Protein 2VQC (pdb70)

Organism: Sulfolobus spindle-shape virus 1 (NCBI:txid244589)

Fo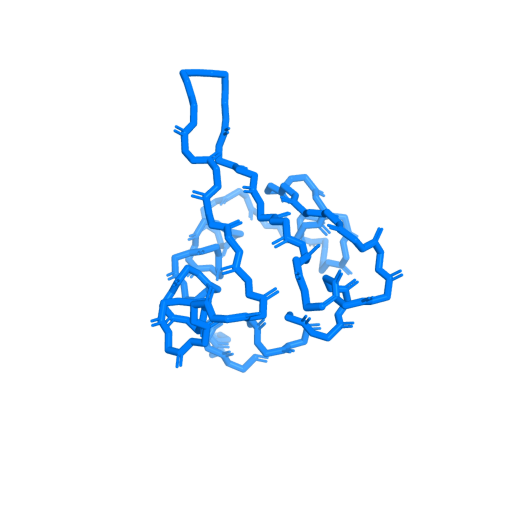ldseek 3Di:
DDDLLVLVVLVVCVVVFKDFLVNQCVVPVDDSVSSVSNVVNVVVVCVVPVCAWDFDDDPVGTMIGGND

Sequence (68 aa):
TLNSYKAEIYKILEKKGELTLEDILAQFEISVPSAYNIQRALKAICERHPDECEVQYKNRKTTFKWIK

Radius of gyration: 11.07 Å; Cα contacts (8 Å, |Δi|>4): 83; chains: 1; bounding box: 19×30×24 Å

B-factor: mean 26.03, std 7.3, range [17.36, 65.43]

CATH classification: 1.10.10.1470

Secondary structure (DSSP, 8-state):
---S------HHHHHHSEE-HHHHHHHH---HHHHHHHHHHHHHHHHH-TTTEEEEE-SS-EEEEE--

InterPro domains:
  IPR018601 Sulfolobus spindle-shape virus 1 F-112 protein-like [PF09645] (3-112)
  IPR036390 Winged helix DNA-binding domain superfamily [SSF46785] (5-73)
  IPR044877 Sulfolobus spindle-shape virus 1 F-112 protein-like superfamily [G3DSA:1.10.10.1470] (1-73)

Structure (mmCIF, N/CA/C/O backbone):
data_2VQC
#
_entry.id   2VQC
#
_cell.length_a   87.716
_cell.length_b   87.716
_cell.length_c   34.491
_cell.angle_alpha   90.00
_cell.angle_beta   90.00
_cell.angle_gamma   120.00
#
_symmetry.space_group_name_H-M   'H 3'
#
loop_
_entity.id
_entity.type
_entity.pdbx_description
1 polymer 'HYPOTHETICAL 13.2 KDA PROTEIN'
2 water water
#
loop_
_atom_site.group_PDB
_atom_site.id
_atom_site.type_symbol
_atom_site.label_atom_id
_atom_site.label_alt_id
_atom_site.label_comp_id
_atom_site.label_asym_id
_atom_site.label_entity_id
_atom_site.label_seq_id
_atom_site.pdbx_PDB_ins_code
_atom_site.Cartn_x
_atom_site.Cartn_y
_atom_site.Cartn_z
_atom_site.occupancy
_atom_site.B_iso_or_equiv
_atom_site.auth_seq_id
_atom_site.auth_comp_id
_atom_site.auth_asym_id
_atom_site.auth_atom_id
_atom_site.pdbx_PDB_model_num
ATOM 1 N N . THR A 1 10 ? 2.431 19.617 6.520 1.00 24.37 4 THR A N 1
ATOM 2 C CA . THR A 1 10 ? 1.823 20.985 6.570 1.00 24.36 4 THR A CA 1
ATOM 3 C C . THR A 1 10 ? 2.219 21.714 7.845 1.00 24.34 4 THR A C 1
ATOM 4 O O . THR A 1 10 ? 1.996 21.210 8.947 1.00 24.63 4 THR A O 1
ATOM 8 N N . LEU A 1 11 ? 2.801 22.899 7.693 1.00 24.18 5 LEU A N 1
ATOM 9 C CA . LEU A 1 11 ? 3.220 23.701 8.837 1.00 24.16 5 LEU A CA 1
ATOM 10 C C . LEU A 1 11 ? 2.520 25.056 8.855 1.00 24.14 5 LEU A C 1
ATOM 11 O O . LEU A 1 11 ? 2.329 25.689 7.813 1.00 24.08 5 LEU A O 1
ATOM 16 N N . ASN A 1 12 ? 2.133 25.487 10.051 1.00 23.95 6 ASN A N 1
ATOM 17 C CA . ASN A 1 12 ? 1.442 26.749 10.229 1.00 23.93 6 ASN A CA 1
ATOM 18 C C . ASN A 1 12 ? 2.405 27.922 10.029 1.00 23.89 6 ASN A C 1
ATOM 19 O O . ASN A 1 12 ? 3.259 28.176 10.874 1.00 24.06 6 ASN A O 1
ATOM 24 N N . SER A 1 13 ? 2.265 28.626 8.905 1.00 23.79 7 SER A N 1
ATOM 25 C CA . SER A 1 13 ? 3.154 29.746 8.562 1.00 23.62 7 SER A CA 1
ATOM 26 C C . SER A 1 13 ? 3.191 30.821 9.640 1.00 23.38 7 SER A C 1
ATOM 27 O O . SER A 1 13 ? 4.241 31.429 9.885 1.00 23.21 7 SER A O 1
ATOM 30 N N . TYR A 1 14 ? 2.045 31.054 10.276 1.00 23.05 8 TYR A N 1
ATOM 31 C CA . TYR A 1 14 ? 1.941 32.067 11.317 1.00 22.97 8 TYR A CA 1
ATOM 32 C C . TYR A 1 14 ? 2.732 31.690 12.569 1.00 22.61 8 TYR A C 1
ATOM 33 O O . TYR A 1 14 ? 3.464 32.521 13.105 1.00 22.24 8 TYR A O 1
ATOM 42 N N . LYS A 1 15 ? 2.581 30.449 13.030 1.00 22.44 9 LYS A N 1
ATOM 43 C CA . LYS A 1 15 ? 3.354 29.955 14.175 1.00 22.65 9 LYS A CA 1
ATOM 44 C C . LYS A 1 15 ? 4.863 30.036 13.923 1.00 22.72 9 LYS A C 1
ATOM 45 O O . LYS A 1 15 ? 5.633 30.348 14.837 1.00 22.67 9 LYS A O 1
ATOM 59 N N . ALA A 1 17 ? 6.296 32.193 11.869 1.00 22.15 11 ALA A N 1
ATOM 60 C CA . ALA A 1 17 ? 6.613 33.618 11.817 1.00 21.98 11 ALA A CA 1
ATOM 61 C C . ALA A 1 17 ? 6.769 34.210 13.211 1.00 21.85 11 ALA A C 1
ATOM 62 O O . ALA A 1 17 ? 7.592 35.104 13.410 1.00 21.95 11 ALA A O 1
ATOM 64 N N . GLU A 1 18 ? 5.981 33.715 14.168 1.00 21.61 12 GLU A N 1
ATOM 65 C CA . GLU A 1 18 ? 6.113 34.123 15.573 1.00 21.47 12 GLU A CA 1
ATOM 66 C C . GLU A 1 18 ? 7.497 33.766 16.106 1.00 21.04 12 GLU A C 1
ATOM 67 O O . GLU A 1 18 ? 8.084 34.523 16.877 1.00 20.81 12 GLU A O 1
ATOM 73 N N . ILE A 1 19 ? 8.019 32.615 15.688 1.00 20.76 13 ILE A N 1
ATOM 74 C CA . ILE A 1 19 ? 9.375 32.212 16.075 1.00 20.53 13 ILE A CA 1
A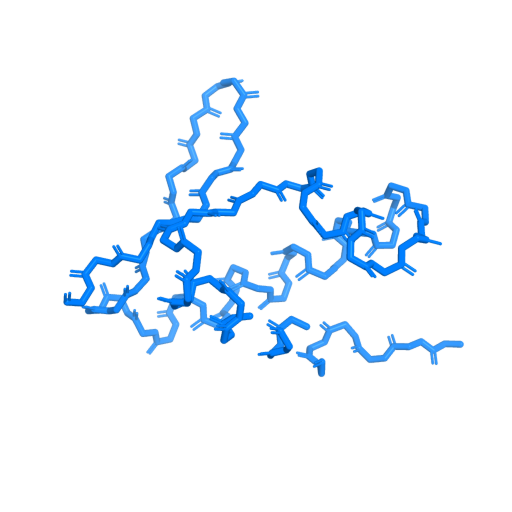TOM 75 C C . ILE A 1 19 ? 10.373 33.222 15.510 1.00 20.25 13 ILE A C 1
ATOM 76 O O . ILE A 1 19 ? 11.255 33.698 16.227 1.00 20.17 13 ILE A O 1
ATOM 89 N N . TYR A 1 21 ? 9.806 36.293 14.670 1.00 20.04 15 TYR A N 1
ATOM 90 C CA . TYR A 1 21 ? 9.587 37.632 15.215 1.00 19.96 15 TYR A CA 1
ATOM 91 C C . TYR A 1 21 ? 10.419 37.869 16.476 1.00 19.99 15 TYR A C 1
ATOM 92 O O . TYR A 1 21 ? 10.990 38.950 16.654 1.00 20.04 15 TYR A O 1
ATOM 101 N N . LYS A 1 22 ? 10.499 36.869 17.347 1.00 19.78 16 LYS A N 1
ATOM 102 C CA . LYS A 1 22 ? 11.344 37.007 18.527 1.00 20.14 16 LYS A CA 1
ATOM 103 C C . LYS A 1 22 ? 12.835 36.843 18.218 1.00 19.89 16 LYS A C 1
ATOM 104 O O . LYS A 1 22 ? 13.674 37.377 18.940 1.00 19.96 16 LYS A O 1
ATOM 110 N N . ILE A 1 23 ? 13.162 36.143 17.135 1.00 19.92 17 ILE A N 1
ATOM 111 C CA . ILE A 1 23 ? 14.536 36.133 16.626 1.00 20.04 17 ILE A CA 1
ATOM 112 C C . ILE A 1 23 ? 14.919 37.520 16.070 1.00 20.17 17 ILE A C 1
ATOM 113 O O . ILE A 1 23 ? 16.074 37.946 16.184 1.00 20.15 17 ILE A O 1
ATOM 118 N N . LEU A 1 24 ? 13.941 38.221 15.495 1.00 20.29 18 LEU A N 1
ATOM 119 C CA . LEU A 1 24 ? 14.131 39.585 14.990 1.00 20.38 18 LEU A CA 1
ATOM 120 C C . LEU A 1 24 ? 14.518 40.551 16.116 1.00 20.50 18 LEU A C 1
ATOM 121 O O . LEU A 1 24 ? 15.384 41.415 15.945 1.00 20.52 18 LEU A O 1
ATOM 126 N N . GLU A 1 25 ? 13.845 40.406 17.255 1.00 20.67 19 GLU A N 1
ATOM 127 C CA . GLU A 1 25 ? 14.087 41.233 18.437 1.00 20.72 19 GLU A CA 1
ATOM 128 C C . GLU A 1 25 ? 15.505 41.036 18.969 1.00 20.81 19 GLU A C 1
ATOM 129 O O . GLU A 1 25 ? 16.146 41.995 19.405 1.00 21.14 19 GLU A O 1
ATOM 135 N N . LYS A 1 26 ? 15.983 39.793 18.932 1.00 20.80 20 LYS A N 1
ATOM 136 C CA . LYS A 1 26 ? 17.342 39.462 19.359 1.00 20.86 20 LYS A CA 1
ATOM 137 C C . LYS A 1 26 ? 18.374 39.950 18.348 1.00 20.62 20 LYS A C 1
ATOM 138 O O . LYS A 1 26 ? 19.388 40.548 18.714 1.00 20.58 20 LYS A O 1
ATOM 144 N N . LYS A 1 27 ? 18.099 39.689 17.076 1.00 20.33 21 LYS A N 1
ATOM 145 C CA . LYS A 1 27 ? 19.069 39.894 16.011 1.00 20.32 21 LYS A CA 1
ATOM 146 C C . LYS A 1 27 ? 19.077 41.327 15.480 1.00 20.07 21 LYS A C 1
ATOM 147 O O . LYS A 1 27 ? 20.107 41.805 15.004 1.00 20.12 21 LYS A O 1
ATOM 153 N N . GLY A 1 28 ? 17.931 42.003 15.550 1.00 19.83 22 GLY A N 1
ATOM 154 C CA . GLY A 1 28 ? 17.810 43.386 15.081 1.00 19.71 22 GLY A CA 1
ATOM 155 C C . GLY A 1 28 ? 17.352 43.532 13.639 1.00 19.48 22 GLY A C 1
ATOM 156 O O . GLY A 1 28 ? 16.767 44.552 13.275 1.00 19.20 22 GLY A O 1
ATOM 157 N N . GLU A 1 29 ? 17.609 42.513 12.820 1.00 19.44 23 GLU A N 1
ATOM 158 C CA . GLU A 1 29 ? 17.346 42.581 11.386 1.00 19.50 23 GLU A CA 1
ATOM 159 C C . GLU A 1 29 ? 17.154 41.167 10.824 1.00 19.39 23 GLU A C 1
ATOM 160 O O . GLU A 1 29 ? 17.837 40.234 11.252 1.00 19.67 23 GLU A O 1
ATOM 166 N N . LEU A 1 30 ? 16.216 41.010 9.886 1.00 19.14 24 LEU A N 1
ATOM 167 C CA . LEU A 1 30 ? 15.945 39.710 9.251 1.00 18.85 24 LEU A CA 1
ATOM 168 C C . LEU A 1 30 ? 15.668 39.848 7.759 1.00 18.51 24 LEU A C 1
ATOM 169 O O . LEU A 1 30 ? 15.032 40.808 7.326 1.00 18.33 24 LEU A O 1
ATOM 174 N N . THR A 1 31 ? 16.150 38.868 6.995 1.00 18.19 25 THR A N 1
ATOM 175 C CA . THR A 1 31 ? 15.818 38.702 5.580 1.00 18.11 25 THR A CA 1
ATOM 176 C C . THR A 1 31 ? 15.379 37.254 5.330 1.00 17.88 25 THR A C 1
ATOM 177 O O . THR A 1 31 ? 15.454 36.409 6.224 1.00 17.36 25 THR A O 1
ATOM 181 N N . LEU A 1 32 ? 14.928 36.969 4.113 1.00 17.92 26 LEU A N 1
ATOM 182 C CA . LEU A 1 32 ? 14.463 35.624 3.776 1.00 18.03 26 LEU A CA 1
ATOM 183 C C . LEU A 1 32 ? 15.539 34.573 4.069 1.00 18.04 26 LEU A C 1
ATOM 184 O O . LEU A 1 32 ? 15.219 33.480 4.538 1.00 18.15 26 LEU A O 1
ATOM 189 N N . GLU A 1 33 ? 16.805 34.913 3.820 1.00 17.92 27 GLU A N 1
ATOM 190 C CA . GLU A 1 33 ? 17.925 33.996 4.090 1.00 18.00 27 GLU A CA 1
ATOM 191 C C . GLU A 1 33 ? 17.994 33.532 5.540 1.00 17.86 27 GLU A C 1
ATOM 192 O O . GLU A 1 33 ? 18.399 32.395 5.806 1.00 17.75 27 GLU A O 1
ATOM 198 N N . ASP A 1 34 ? 17.620 34.411 6.471 1.00 17.93 28 ASP A N 1
ATOM 199 C CA . ASP A 1 34 ? 17.578 34.062 7.901 1.00 18.01 28 ASP A CA 1
ATOM 200 C C . ASP A 1 34 ? 16.487 33.030 8.220 1.00 17.93 28 ASP A C 1
ATOM 201 O O . ASP A 1 34 ? 16.663 32.178 9.091 1.00 18.05 28 ASP A O 1
ATOM 206 N N . ILE A 1 35 ? 15.364 33.116 7.514 1.00 17.81 29 ILE A N 1
ATOM 207 C CA . ILE A 1 35 ? 14.277 32.151 7.667 1.00 17.82 29 ILE A CA 1
ATOM 208 C C . ILE A 1 35 ? 14.703 30.795 7.099 1.00 17.76 29 ILE A C 1
ATOM 209 O O . ILE A 1 35 ? 14.447 29.749 7.699 1.00 17.65 29 ILE A O 1
ATOM 214 N N . LEU A 1 36 ? 15.354 30.830 5.937 1.00 17.92 30 LEU A N 1
ATOM 215 C CA . LEU A 1 36 ? 15.880 29.628 5.291 1.00 18.09 30 LEU A CA 1
ATOM 216 C C . LEU A 1 36 ? 16.927 28.917 6.153 1.00 18.08 30 LEU A C 1
ATOM 217 O O . LEU A 1 36 ? 16.936 27.692 6.225 1.00 17.78 30 LEU A O 1
ATOM 222 N N . ALA A 1 37 ? 17.797 29.689 6.803 1.00 18.33 31 ALA A N 1
ATOM 223 C CA . ALA A 1 37 ? 18.871 29.130 7.626 1.00 18.51 31 ALA A CA 1
ATOM 224 C C . ALA A 1 37 ? 18.327 28.581 8.936 1.00 18.86 31 ALA A C 1
ATOM 225 O O . ALA A 1 37 ? 18.726 27.509 9.385 1.00 18.63 31 ALA A O 1
ATOM 227 N N . GLN A 1 38 ? 17.414 29.321 9.549 1.00 19.29 32 GLN A N 1
ATOM 228 C CA . GLN A 1 38 ? 16.820 28.898 10.815 1.00 19.52 32 GLN A CA 1
ATOM 229 C C . GLN A 1 38 ? 16.080 27.561 10.698 1.00 19.41 32 GLN A C 1
ATOM 230 O O . GLN A 1 38 ? 16.281 26.665 11.518 1.00 19.15 32 GLN A O 1
ATOM 236 N N . PHE A 1 39 ? 15.240 27.434 9.674 1.00 19.55 33 PHE A N 1
ATOM 237 C CA . PHE A 1 39 ? 14.338 26.287 9.549 1.00 19.76 33 PHE A CA 1
ATOM 238 C C . PHE A 1 39 ? 14.819 25.167 8.616 1.00 20.02 33 PHE A C 1
ATOM 239 O O . PHE A 1 39 ? 14.364 24.023 8.745 1.00 19.78 33 PHE A O 1
ATOM 247 N N . GLU A 1 40 ? 15.742 25.491 7.706 1.00 20.48 34 GLU A N 1
ATOM 248 C CA . GLU A 1 40 ? 16.272 24.543 6.708 1.00 20.91 34 GLU A CA 1
ATOM 249 C C . GLU A 1 40 ? 15.163 23.986 5.801 1.00 20.96 34 GLU A C 1
ATOM 250 O O . GLU A 1 40 ? 14.999 22.768 5.640 1.00 20.57 34 GLU A O 1
ATOM 256 N N . ILE A 1 41 ? 14.446 24.924 5.188 1.00 20.90 35 ILE A N 1
ATOM 257 C CA . ILE A 1 41 ? 13.276 24.655 4.371 1.00 21.05 35 ILE A CA 1
ATOM 258 C C . ILE A 1 41 ? 13.483 25.211 2.962 1.00 20.92 35 ILE A C 1
ATOM 259 O O . ILE A 1 41 ? 14.512 25.824 2.670 1.00 20.93 35 ILE A O 1
ATOM 264 N N . SER A 1 42 ? 12.500 24.989 2.095 1.00 20.90 36 SER A N 1
ATOM 265 C CA . SER A 1 42 ? 12.548 25.480 0.721 1.00 21.11 36 SER A CA 1
ATOM 266 C C . SER A 1 42 ? 12.256 26.988 0.630 1.00 21.26 36 SER A C 1
ATOM 267 O O . SER A 1 42 ? 11.748 27.599 1.571 1.00 21.24 36 SER A O 1
ATOM 270 N N . VAL A 1 43 ? 12.576 27.572 -0.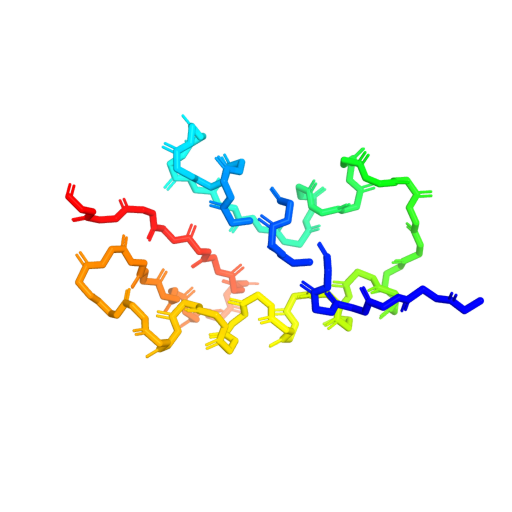521 1.00 21.53 37 VAL A N 1
ATOM 271 C CA . VAL A 1 43 ? 12.327 28.989 -0.770 1.00 21.39 37 VAL A CA 1
ATOM 272 C C . VAL A 1 43 ? 10.825 29.31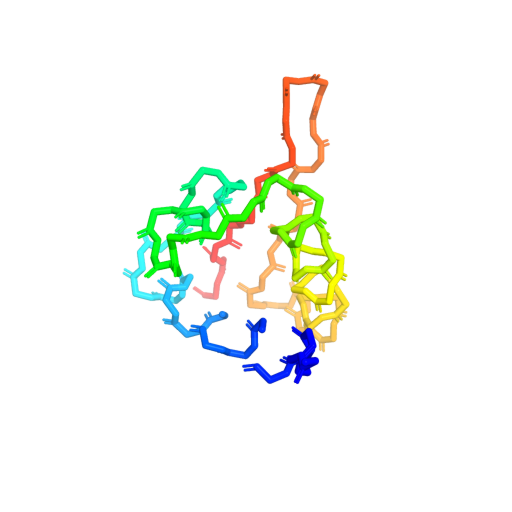7 -0.771 1.00 21.47 37 VAL A C 1
ATOM 273 O O . VAL A 1 43 ? 10.412 30.287 -0.129 1.00 21.55 37 VAL A O 1
ATOM 277 N N . PRO A 1 44 ? 10.003 28.524 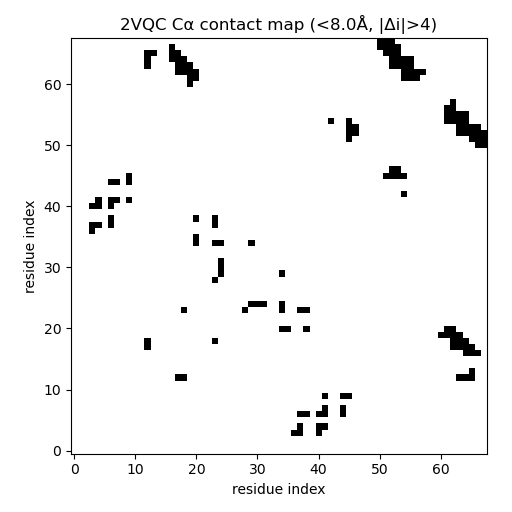-1.489 1.00 21.53 38 PRO A N 1
ATOM 278 C CA . PRO A 1 44 ? 8.557 28.771 -1.434 1.00 21.55 38 PRO A CA 1
ATOM 279 C C . PRO A 1 44 ? 7.980 28.742 -0.007 1.00 21.55 38 PRO A C 1
ATOM 280 O O . PRO A 1 44 ? 7.158 29.593 0.336 1.00 21.48 38 PRO A O 1
ATOM 284 N N . SER A 1 45 ? 8.416 27.779 0.807 1.00 21.76 39 SER A N 1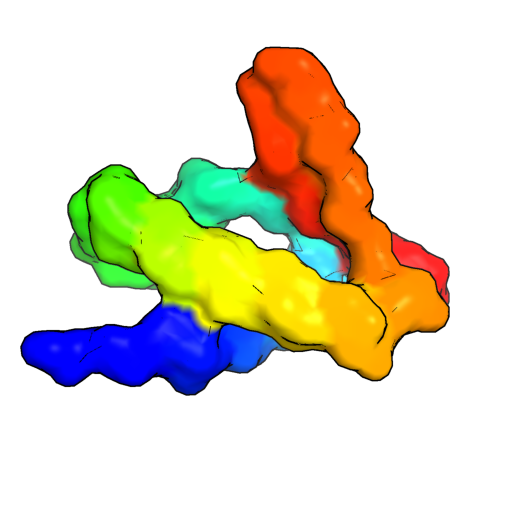
ATOM 285 C CA . SER A 1 45 ? 7.979 27.680 2.209 1.00 21.98 39 SER A CA 1
ATOM 286 C C . SER A 1 45 ? 8.403 28.898 3.019 1.00 21.96 39 SER A C 1
ATOM 287 O O . SER A 1 45 ? 7.633 29.416 3.821 1.00 21.89 39 SER A O 1
ATOM 290 N N . ALA A 1 46 ? 9.641 29.332 2.813 1.00 22.25 40 ALA A N 1
ATOM 291 C CA . ALA A 1 46 ? 10.182 30.497 3.502 1.00 22.49 40 ALA A CA 1
ATOM 292 C C . ALA A 1 46 ? 9.411 31.769 3.145 1.00 22.72 40 ALA A C 1
ATOM 293 O O . ALA A 1 46 ? 9.208 32.626 4.009 1.00 23.18 40 ALA A O 1
ATOM 295 N N . TYR A 1 47 ? 8.991 31.891 1.884 1.00 22.81 41 TYR A N 1
ATOM 296 C CA . TYR A 1 47 ? 8.171 33.032 1.445 1.00 22.87 41 TYR A CA 1
ATOM 297 C C . TYR A 1 47 ? 6.800 33.065 2.126 1.00 22.87 41 TYR A C 1
ATOM 298 O O . TYR A 1 47 ? 6.283 34.143 2.412 1.00 22.79 41 TYR A O 1
ATOM 307 N N . ASN A 1 48 ? 6.211 31.896 2.375 1.00 23.01 42 ASN A N 1
ATOM 308 C CA . ASN A 1 48 ? 4.937 31.825 3.105 1.00 23.02 42 ASN A CA 1
ATOM 309 C C . ASN A 1 48 ? 5.104 32.349 4.524 1.00 22.89 42 ASN A C 1
ATOM 310 O O . ASN A 1 48 ? 4.242 33.060 5.036 1.00 22.73 42 ASN A O 1
ATOM 315 N N . ILE A 1 49 ? 6.222 31.992 5.149 1.00 23.10 43 ILE A N 1
ATOM 316 C CA . ILE A 1 49 ? 6.535 32.451 6.503 1.00 23.14 43 ILE A CA 1
ATOM 317 C C . ILE A 1 49 ? 6.816 33.952 6.496 1.00 23.23 43 ILE A C 1
ATOM 318 O O . ILE A 1 49 ? 6.321 34.681 7.357 1.00 23.50 43 ILE A O 1
ATOM 323 N N . GLN A 1 50 ? 7.598 34.408 5.520 1.00 23.40 44 GLN A N 1
ATOM 324 C CA . GLN A 1 50 ? 7.886 35.832 5.367 1.00 23.64 44 GLN A CA 1
ATOM 325 C C . GLN A 1 50 ? 6.608 36.656 5.222 1.00 23.87 44 GLN A C 1
ATOM 326 O O . GLN A 1 50 ? 6.499 37.751 5.772 1.00 24.01 44 GLN A O 1
ATOM 332 N N . ARG A 1 51 ? 5.647 36.133 4.470 1.00 23.97 45 ARG A N 1
ATOM 333 C CA . ARG A 1 51 ? 4.363 36.805 4.311 1.00 24.20 45 ARG A CA 1
ATOM 334 C C . ARG A 1 51 ? 3.622 36.930 5.651 1.00 24.09 45 ARG A C 1
ATOM 335 O O . ARG A 1 51 ? 3.041 37.977 5.945 1.00 23.69 45 ARG A O 1
ATOM 343 N N . ALA A 1 52 ? 3.660 35.872 6.463 1.00 24.11 46 ALA A N 1
ATOM 344 C CA . ALA A 1 52 ? 3.032 35.900 7.791 1.00 24.11 46 ALA A CA 1
ATOM 345 C C . ALA A 1 52 ? 3.814 36.797 8.763 1.00 24.14 46 ALA A C 1
ATOM 346 O O . ALA A 1 52 ? 3.221 37.468 9.612 1.00 24.46 46 ALA A O 1
ATOM 348 N N . LEU A 1 53 ? 5.138 36.812 8.631 1.00 24.12 47 LEU A N 1
ATOM 349 C CA . LEU A 1 53 ? 5.992 37.690 9.440 1.00 24.13 47 LEU A CA 1
ATOM 350 C C . LEU A 1 53 ? 5.683 39.160 9.164 1.00 24.11 47 LEU A C 1
ATOM 351 O O . LEU A 1 53 ? 5.633 39.970 10.087 1.00 24.02 47 LEU A O 1
ATOM 356 N N . LYS A 1 54 ? 5.474 39.492 7.893 1.00 24.06 48 LYS A N 1
ATOM 357 C CA . LYS A 1 54 ? 5.074 40.840 7.495 1.00 24.24 48 LYS A CA 1
ATOM 358 C C . LYS A 1 54 ? 3.750 41.246 8.156 1.00 24.28 48 LYS A C 1
ATOM 359 O O . LYS A 1 54 ? 3.599 42.389 8.604 1.00 24.19 48 LYS A O 1
ATOM 365 N N . ALA A 1 55 ? 2.802 40.311 8.227 1.00 24.41 49 ALA A N 1
ATOM 366 C CA . ALA A 1 55 ? 1.514 40.569 8.877 1.00 24.65 49 ALA A CA 1
ATOM 367 C C . ALA A 1 55 ? 1.687 40.843 10.377 1.00 24.81 49 ALA A C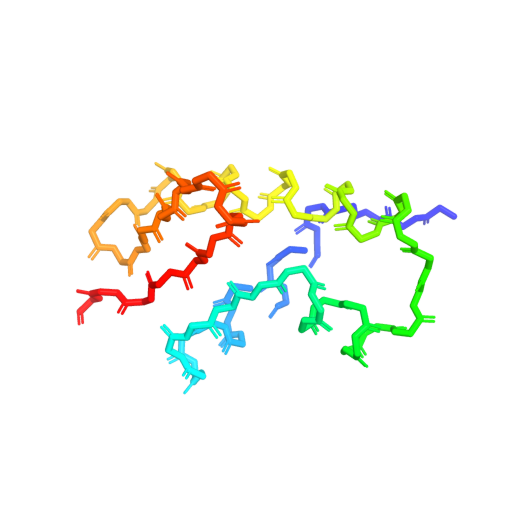 1
ATOM 368 O O . ALA A 1 55 ? 1.059 41.755 10.910 1.00 24.75 49 ALA A O 1
ATOM 370 N N . ILE A 1 56 ? 2.553 40.075 11.041 1.00 24.99 50 ILE A N 1
ATOM 371 C CA . ILE A 1 56 ? 2.848 40.289 12.469 1.00 25.06 50 ILE A CA 1
ATOM 372 C C . ILE A 1 56 ? 3.504 41.654 12.710 1.00 25.16 50 ILE A C 1
ATOM 373 O O . ILE A 1 56 ? 3.141 42.359 13.652 1.00 24.97 50 ILE A O 1
ATOM 378 N N . CYS A 1 57 ? 4.464 42.019 11.861 1.00 25.39 51 CYS A N 1
ATOM 379 C CA . CYS A 1 57 ? 5.135 43.321 11.971 1.00 25.67 51 CYS A CA 1
ATOM 380 C C . CYS A 1 57 ? 4.174 44.501 11.815 1.00 25.61 51 CYS A C 1
ATOM 381 O O . CYS A 1 57 ? 4.292 45.504 12.521 1.00 25.30 51 CYS A O 1
ATOM 384 N N . GLU A 1 58 ? 3.230 44.372 10.889 1.00 25.83 52 GLU A N 1
ATOM 385 C CA . GLU A 1 58 ? 2.227 45.407 10.649 1.00 26.26 52 GLU A CA 1
ATOM 386 C C . GLU A 1 58 ? 1.272 45.580 11.835 1.00 26.50 52 GLU A C 1
ATOM 387 O O . GLU A 1 58 ? 0.686 46.650 12.001 1.00 26.97 52 GLU A O 1
ATOM 393 N N . ARG A 1 59 ? 1.133 44.546 12.668 1.00 26.62 53 ARG A N 1
ATOM 394 C CA . ARG A 1 59 ? 0.364 44.660 13.914 1.00 26.66 53 ARG A CA 1
ATOM 395 C C . ARG A 1 59 ? 1.115 45.423 15.008 1.00 26.78 53 ARG A C 1
ATOM 396 O O . ARG A 1 59 ? 0.505 45.862 15.988 1.00 26.82 53 ARG A O 1
ATOM 404 N N . HIS A 1 60 ? 2.431 45.570 14.845 1.00 26.88 54 HIS A N 1
ATOM 405 C CA . HIS A 1 60 ? 3.275 46.250 15.829 1.00 26.89 54 HIS A CA 1
ATOM 406 C C . HIS A 1 60 ? 4.231 47.226 15.143 1.00 26.97 54 HIS A C 1
ATOM 407 O O . HIS A 1 60 ? 5.449 47.028 15.158 1.00 27.09 54 HIS A O 1
ATOM 414 N N . PRO A 1 61 ? 3.683 48.295 14.544 1.00 27.03 55 PRO A N 1
ATOM 415 C CA . PRO A 1 61 ? 4.519 49.226 13.777 1.00 27.11 55 PRO A CA 1
ATOM 416 C C . PRO A 1 61 ? 5.483 50.047 14.644 1.00 27.09 55 PRO A C 1
ATOM 417 O O . PRO A 1 61 ? 6.441 50.625 14.118 1.00 26.91 55 PRO A O 1
ATOM 421 N N . ASP A 1 62 ? 5.221 50.098 15.950 1.00 27.09 56 ASP A N 1
ATOM 422 C CA . ASP A 1 62 ? 6.134 50.736 16.908 1.00 27.30 56 ASP A CA 1
ATOM 423 C C . ASP A 1 62 ? 7.350 49.869 17.275 1.00 27.14 56 ASP A C 1
ATOM 424 O O . ASP A 1 62 ? 8.305 50.374 17.865 1.00 27.09 56 ASP A O 1
ATOM 429 N N . GLU A 1 63 ? 7.303 48.577 16.940 1.00 27.31 57 GLU A N 1
ATOM 430 C CA . GLU A 1 63 ? 8.395 47.631 17.232 1.00 27.36 57 GLU A CA 1
ATOM 431 C C . GLU A 1 63 ? 9.146 47.194 15.980 1.00 27.61 57 GLU A C 1
ATOM 432 O O . GLU A 1 63 ? 10.368 47.058 15.996 1.00 27.47 57 GLU A O 1
ATOM 438 N N . CYS A 1 64 ? 8.398 46.930 14.914 1.00 28.14 58 CYS A N 1
ATOM 439 C CA . CYS A 1 64 ? 8.945 46.343 13.702 1.00 28.34 58 CYS A CA 1
ATOM 440 C C . CYS A 1 64 ? 8.746 47.267 12.506 1.00 28.55 58 CYS A C 1
ATOM 441 O O . CYS A 1 64 ? 7.755 47.999 12.415 1.00 28.57 58 CYS A O 1
ATOM 444 N N . GLU A 1 65 ? 9.698 47.211 11.584 1.00 28.83 59 GLU A N 1
ATOM 445 C CA . GLU A 1 65 ? 9.649 47.994 10.363 1.00 29.13 59 GLU A CA 1
ATOM 446 C C . GLU A 1 65 ? 10.006 47.094 9.189 1.00 29.18 59 GLU A C 1
ATOM 447 O O . GLU A 1 65 ? 11.075 46.476 9.171 1.00 29.04 59 GLU A O 1
ATOM 453 N N . VAL A 1 66 ? 9.102 47.009 8.221 1.00 29.31 60 VAL A N 1
ATOM 454 C CA . VAL A 1 66 ? 9.354 46.256 7.007 1.00 29.64 60 VAL A CA 1
ATOM 455 C C . VAL A 1 66 ? 9.990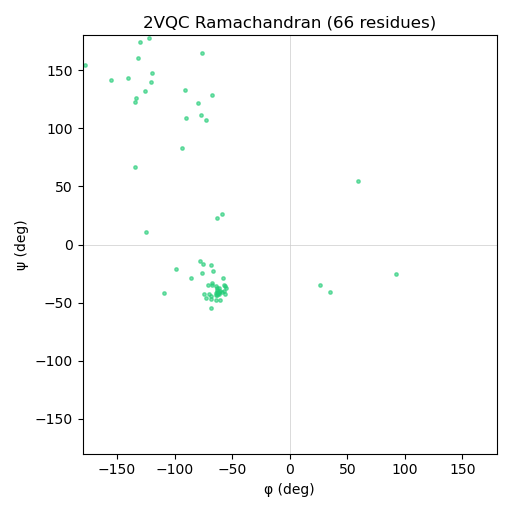 47.210 6.002 1.00 29.90 60 VAL A C 1
ATOM 456 O O . VAL A 1 66 ? 9.330 48.121 5.495 1.00 30.15 60 VAL A O 1
ATOM 460 N N . GLN A 1 67 ? 11.279 47.014 5.741 1.00 29.99 61 GLN A N 1
ATOM 461 C CA . GLN A 1 67 ? 11.998 47.821 4.765 1.00 30.17 61 GLN A CA 1
ATOM 462 C C . GLN A 1 67 ? 11.962 47.120 3.412 1.00 30.48 61 GLN A C 1
ATOM 463 O O . GLN A 1 67 ? 12.884 46.391 3.050 1.00 30.38 61 GLN A O 1
ATOM 469 N N . TYR A 1 68 ? 10.866 47.324 2.686 1.00 30.88 62 TYR A N 1
ATOM 470 C CA . TYR A 1 68 ? 10.735 46.796 1.336 1.00 31.11 62 TYR A CA 1
ATOM 471 C C . TYR A 1 68 ? 11.546 47.682 0.403 1.00 31.34 62 TYR A C 1
ATOM 472 O O . TYR A 1 68 ? 11.205 48.846 0.185 1.00 31.42 62 TYR A O 1
ATOM 481 N N . LYS A 1 69 ? 12.627 47.122 -0.128 1.00 31.62 63 LYS A N 1
ATOM 482 C CA . LYS A 1 69 ? 13.496 47.833 -1.061 1.00 31.88 63 LYS A CA 1
ATOM 483 C C . LYS A 1 69 ? 13.765 46.953 -2.277 1.00 31.98 63 LYS A C 1
ATOM 484 O O . LYS A 1 69 ? 13.584 45.733 -2.224 1.00 31.91 63 LYS A O 1
ATOM 490 N N . ASN A 1 70 ? 14.185 47.587 -3.370 1.00 32.18 64 ASN A N 1
ATOM 491 C CA . ASN A 1 70 ? 14.355 46.903 -4.655 1.00 32.30 64 ASN A CA 1
ATOM 492 C C . ASN A 1 70 ? 15.327 45.721 -4.577 1.00 32.45 64 ASN A C 1
ATOM 493 O O . ASN A 1 70 ? 15.196 44.759 -5.339 1.00 32.49 64 ASN A O 1
ATOM 498 N N . ARG A 1 71 ? 16.294 45.797 -3.662 1.00 32.58 65 ARG A N 1
ATOM 499 C CA . ARG A 1 71 ? 17.198 44.672 -3.418 1.00 32.67 65 ARG A CA 1
ATOM 500 C C . ARG A 1 71 ? 16.447 43.499 -2.780 1.00 32.77 65 ARG A C 1
ATOM 501 O O . ARG A 1 71 ? 16.460 42.395 -3.321 1.00 32.76 65 ARG A O 1
ATOM 509 N N . LYS A 1 72 ? 15.763 43.751 -1.664 1.00 32.91 66 LYS A N 1
ATOM 510 C CA . LYS A 1 72 ? 15.068 42.697 -0.921 1.00 33.04 66 LYS A CA 1
ATOM 511 C C . LYS A 1 72 ? 14.304 43.238 0.290 1.00 33.15 66 LYS A C 1
ATOM 512 O O . LYS A 1 72 ? 14.656 44.278 0.851 1.00 32.94 66 LYS A O 1
ATOM 518 N N . THR A 1 73 ? 13.263 42.506 0.685 1.00 33.42 67 THR A N 1
ATOM 519 C CA . THR A 1 73 ? 12.514 42.792 1.908 1.00 33.68 67 THR A CA 1
ATOM 520 C C . THR A 1 73 ? 13.384 42.523 3.133 1.00 33.82 67 THR A C 1
ATOM 521 O O . THR A 1 73 ? 13.985 41.450 3.260 1.00 33.71 67 THR A O 1
ATOM 525 N N . THR A 1 74 ? 13.447 43.505 4.027 1.00 34.23 68 THR A N 1
ATOM 526 C CA . THR A 1 74 ? 14.243 43.400 5.243 1.00 34.56 68 THR A CA 1
ATOM 527 C C . THR A 1 74 ? 13.420 43.879 6.431 1.00 34.90 68 THR A C 1
ATOM 528 O O . THR A 1 74 ? 12.894 44.989 6.420 1.00 35.30 68 THR A O 1
ATOM 532 N N . PHE A 1 75 ? 13.311 43.036 7.450 1.00 35.34 69 PHE A N 1
ATOM 533 C CA . PHE A 1 75 ? 12.618 43.387 8.679 1.00 35.36 69 PHE A CA 1
ATOM 534 C C . PHE A 1 75 ? 13.627 43.989 9.642 1.00 35.91 69 PHE A C 1
ATOM 535 O O . PHE A 1 75 ? 14.719 43.453 9.816 1.00 35.77 69 PHE A O 1
ATOM 543 N N . LYS A 1 76 ? 13.264 45.111 10.253 1.00 36.68 70 LYS A N 1
ATOM 544 C CA . LYS A 1 76 ? 14.136 45.791 11.200 1.00 37.22 70 LYS A CA 1
ATOM 545 C C . LYS A 1 76 ? 13.423 46.018 12.526 1.00 37.71 70 LYS A C 1
ATOM 546 O O . LYS A 1 76 ? 12.284 46.485 12.558 1.00 37.91 70 LYS A O 1
ATOM 552 N N . TRP A 1 77 ? 14.106 45.677 13.613 1.00 38.33 71 TRP A N 1
ATOM 553 C CA . TRP A 1 77 ? 13.623 45.950 14.958 1.00 38.98 71 TRP A CA 1
ATOM 554 C C . TRP A 1 77 ? 13.913 47.418 15.302 1.00 39.20 71 TRP A C 1
ATOM 555 O O . TRP A 1 77 ? 15.064 47.846 15.269 1.00 39.09 71 TRP A O 1
ATOM 566 N N . ILE A 1 78 ? 12.868 48.182 15.622 1.00 39.73 72 ILE A N 1
ATOM 567 C CA . ILE A 1 78 ? 13.005 49.623 15.852 1.00 40.23 72 ILE A CA 1
ATOM 568 C C . ILE A 1 78 ? 12.478 50.084 17.211 1.00 40.80 72 ILE A C 1
ATOM 569 O O . ILE A 1 78 ? 12.374 51.285 17.454 1.00 40.96 72 ILE A O 1
ATOM 574 N N . LYS A 1 79 ? 12.169 49.141 18.101 1.00 41.56 73 LYS A N 1
ATOM 575 C CA . LYS A 1 79 ? 11.586 49.465 19.412 1.00 41.84 73 LYS A CA 1
ATOM 576 C C . LYS A 1 79 ? 12.550 50.264 20.296 1.00 42.24 73 LYS A C 1
ATOM 577 O O . LYS A 1 79 ? 13.770 50.079 20.231 1.00 42.78 73 LYS A O 1
#

Solvent-accessible surface area: 4714 Å² total

Nearest PDB structures (foldseek):
  2vqc-assembly1_A  TM=1.015E+00  e=2.671E-12  Sulfolobus spindle-shaped virus 1
  4xrf-assembly1_A  TM=6.382E-01  e=9.015E-02  Bacillus cereus ATCC 14579
  3jbp-assembly1_O  TM=5.630E-01  e=7.864E-02  Plasmodium falciparum 3D7
  6okk-assembly1_O  TM=5.575E-01  e=8.420E-02  Plasmodium falciparum 3D7
  7x75-assembly1_K  TM=5.546E-01  e=3.533E-01  Streptomyces coelicolor A3(2)